Protein AF-A0A1W9HKV4-F1 (afdb_monomer)

Secondary structure (DSSP, 8-state):
--HHHHHHHHHHHHHHHHHHHHHHHHHHHTTTTTTPPP-THHHHHHHHHHHHHTGGGTHHHHHHHHHHHHHHHHHHTT--HHHHHHHHHHHHHHHHHHHHHHHHHH-SS--TT---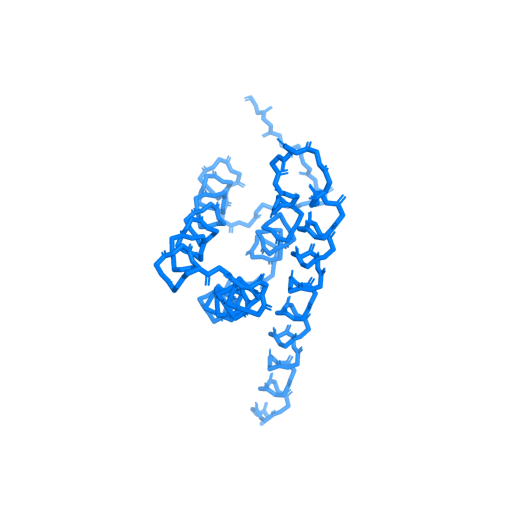---

Structure (mmCIF, N/CA/C/O backbone):
data_AF-A0A1W9HKV4-F1
#
_entry.id   AF-A0A1W9HKV4-F1
#
loop_
_atom_site.group_PDB
_atom_site.id
_atom_site.type_symbol
_atom_site.label_atom_id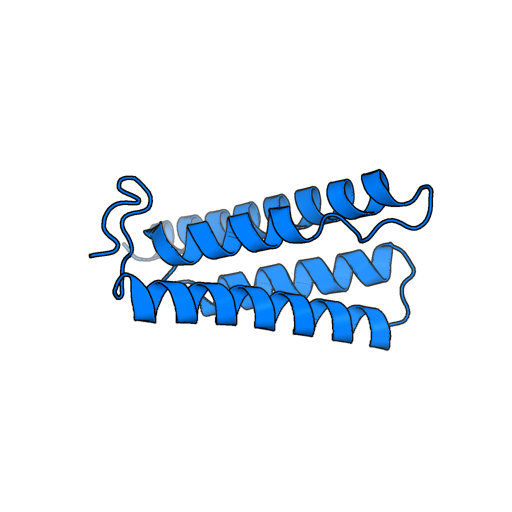
_atom_site.label_alt_id
_atom_site.label_comp_id
_atom_site.label_asym_id
_atom_site.label_entity_id
_atom_site.label_seq_id
_atom_site.pdbx_PDB_ins_code
_atom_site.Cartn_x
_atom_site.Cartn_y
_atom_site.Cartn_z
_atom_site.occupancy
_atom_site.B_iso_or_equiv
_atom_site.auth_seq_id
_atom_site.auth_comp_id
_atom_site.auth_asym_id
_atom_site.auth_atom_id
_atom_site.pdbx_PDB_model_num
ATOM 1 N N . MET A 1 1 ? -10.670 -23.856 18.479 1.00 49.66 1 MET A N 1
ATOM 2 C CA . MET A 1 1 ? -11.329 -23.019 17.438 1.00 49.66 1 MET A CA 1
ATOM 3 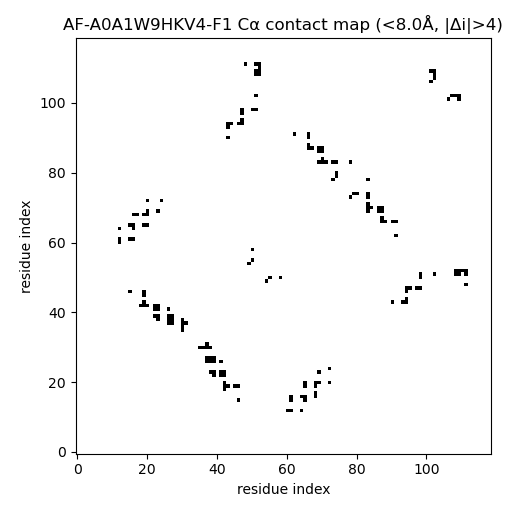C C . MET A 1 1 ? -10.408 -21.920 16.846 1.00 49.66 1 MET A C 1
ATOM 5 O O . MET A 1 1 ? -10.844 -20.787 16.655 1.00 49.66 1 MET A O 1
ATOM 9 N N . ARG A 1 2 ? -9.131 -22.220 16.533 1.00 53.47 2 ARG A N 1
ATOM 10 C CA . ARG A 1 2 ? -8.151 -21.253 15.969 1.00 53.47 2 ARG A CA 1
ATOM 11 C C . ARG A 1 2 ? -8.027 -21.318 14.432 1.00 53.47 2 ARG A C 1
ATOM 13 O O . ARG A 1 2 ? -7.776 -20.288 13.823 1.00 53.47 2 ARG A O 1
ATOM 20 N N . GLY A 1 3 ? -8.275 -22.479 13.811 1.00 44.84 3 GLY A N 1
ATOM 21 C CA . GLY A 1 3 ? -8.060 -22.703 12.368 1.00 44.84 3 GLY A CA 1
ATOM 22 C C . GLY A 1 3 ? -8.987 -21.917 11.430 1.00 44.84 3 GLY A C 1
ATOM 23 O O . GLY A 1 3 ? -8.516 -21.353 10.451 1.00 44.84 3 GLY A O 1
ATOM 24 N N . GLY A 1 4 ? -10.276 -21.777 11.764 1.00 52.16 4 GLY A N 1
ATOM 25 C CA . GLY A 1 4 ? -11.230 -21.038 10.917 1.00 52.16 4 GLY A CA 1
ATOM 26 C C . GLY A 1 4 ? -10.968 -19.527 10.828 1.00 52.16 4 GLY A C 1
ATOM 27 O O . GLY A 1 4 ? -11.297 -18.904 9.825 1.00 52.16 4 GLY A O 1
ATOM 28 N N . ARG A 1 5 ? -10.321 -18.934 11.844 1.00 60.12 5 ARG A N 1
ATOM 29 C CA . ARG A 1 5 ? -9.955 -17.505 11.839 1.00 60.12 5 ARG A CA 1
ATOM 30 C C . ARG A 1 5 ? -8.765 -17.207 10.926 1.00 60.12 5 ARG A C 1
ATOM 32 O O . ARG A 1 5 ? -8.766 -16.177 10.270 1.00 60.12 5 ARG A O 1
ATOM 39 N N . VAL A 1 6 ? -7.794 -18.119 10.836 1.00 60.00 6 VAL A N 1
ATOM 40 C CA . VAL A 1 6 ? -6.594 -17.942 9.998 1.00 60.00 6 VAL A CA 1
ATOM 41 C C . VAL A 1 6 ? -6.941 -17.998 8.509 1.00 60.00 6 VAL A C 1
ATOM 43 O O . VAL A 1 6 ? -6.439 -17.189 7.736 1.00 60.00 6 VAL A O 1
ATOM 46 N N . ILE A 1 7 ? -7.851 -18.896 8.115 1.00 60.59 7 ILE A N 1
ATOM 47 C CA . ILE A 1 7 ? -8.336 -18.993 6.728 1.00 60.59 7 ILE A CA 1
ATOM 48 C C . ILE A 1 7 ? -9.085 -17.708 6.332 1.00 60.59 7 ILE A C 1
ATOM 50 O O . ILE A 1 7 ? -8.862 -17.172 5.249 1.00 60.59 7 ILE A O 1
ATOM 54 N N . GLY A 1 8 ? -9.911 -17.165 7.236 1.00 74.38 8 GLY A N 1
ATOM 55 C CA . GLY A 1 8 ? -10.597 -15.887 7.022 1.00 74.38 8 GLY A CA 1
ATOM 56 C C . GLY A 1 8 ? -9.648 -14.686 6.936 1.00 74.38 8 GLY A C 1
ATOM 57 O O . GLY A 1 8 ? -9.837 -13.822 6.083 1.00 74.38 8 GLY A O 1
ATOM 58 N N . ASP A 1 9 ? -8.610 -14.643 7.775 1.00 77.88 9 ASP A N 1
ATOM 59 C CA . ASP A 1 9 ? -7.595 -13.581 7.761 1.00 77.88 9 ASP A CA 1
ATOM 60 C C . ASP A 1 9 ? -6.761 -13.620 6.461 1.00 77.88 9 ASP A C 1
ATOM 62 O O . ASP A 1 9 ? -6.544 -12.583 5.833 1.00 77.88 9 ASP A O 1
ATOM 66 N N . GLY A 1 10 ? -6.353 -14.814 6.010 1.00 77.62 10 GLY A N 1
ATOM 67 C CA . GLY A 1 10 ? -5.608 -14.999 4.760 1.00 77.62 10 GLY A C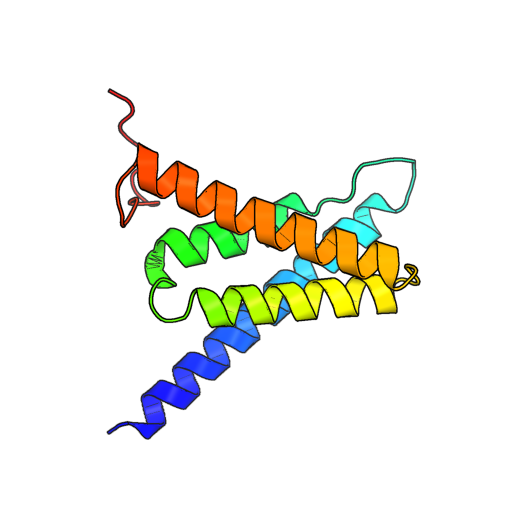A 1
ATOM 68 C C . GLY A 1 10 ? -6.415 -14.622 3.516 1.00 77.62 10 GLY A C 1
ATOM 69 O O . GLY A 1 10 ? -5.918 -13.899 2.656 1.00 77.62 10 GLY A O 1
ATOM 70 N N . ALA A 1 11 ? -7.685 -15.036 3.447 1.00 81.81 11 ALA A N 1
ATOM 71 C CA . ALA A 1 11 ? -8.578 -14.670 2.348 1.00 81.81 11 ALA A CA 1
ATOM 72 C C . ALA A 1 11 ? -8.799 -13.149 2.258 1.00 81.81 11 ALA A C 1
ATOM 74 O O . ALA A 1 11 ? -8.830 -12.595 1.162 1.00 81.81 11 ALA A O 1
ATOM 75 N N . ARG A 1 12 ? -8.897 -12.457 3.403 1.00 77.25 12 ARG A N 1
ATOM 76 C CA . ARG A 1 12 ? -9.008 -10.989 3.454 1.00 77.25 12 ARG A CA 1
ATOM 77 C C . ARG A 1 12 ? -7.749 -10.301 2.936 1.00 77.25 12 ARG A C 1
ATOM 79 O O . ARG A 1 12 ? -7.864 -9.379 2.138 1.00 77.25 12 ARG A O 1
ATOM 86 N N . LEU A 1 13 ? -6.566 -10.754 3.357 1.00 80.69 13 LEU A N 1
ATOM 87 C CA . LEU A 1 13 ? -5.291 -10.214 2.872 1.00 80.69 13 LEU A CA 1
ATOM 88 C C . LEU A 1 13 ? -5.140 -10.404 1.362 1.00 80.69 13 LEU A C 1
ATOM 90 O O . LEU A 1 13 ? -4.764 -9.466 0.664 1.00 80.69 13 LEU A O 1
ATOM 94 N N . LEU A 1 14 ? -5.488 -11.591 0.860 1.00 82.06 14 LEU A N 1
ATOM 95 C CA . LEU A 1 14 ? -5.451 -11.882 -0.568 1.00 82.06 14 LEU A CA 1
ATOM 96 C C . LEU A 1 14 ? -6.426 -10.991 -1.347 1.00 82.06 14 LEU A C 1
ATOM 98 O O . LEU A 1 14 ? -6.035 -10.392 -2.342 1.00 82.06 14 LEU A O 1
ATOM 102 N N . ALA A 1 15 ? -7.669 -10.856 -0.879 1.00 82.19 15 ALA A N 1
ATOM 103 C CA . ALA A 1 15 ? -8.665 -10.001 -1.521 1.00 82.19 15 ALA A CA 1
ATOM 104 C C . ALA A 1 15 ? -8.216 -8.532 -1.576 1.00 82.19 15 ALA A C 1
ATOM 106 O O . ALA A 1 15 ? -8.349 -7.887 -2.612 1.00 82.19 15 ALA A O 1
ATOM 107 N N . VAL A 1 16 ? -7.637 -8.018 -0.486 1.00 81.25 16 VAL A N 1
ATOM 108 C CA . VAL A 1 16 ? -7.105 -6.651 -0.415 1.00 81.25 16 VAL A CA 1
ATOM 109 C C . VAL A 1 16 ? -5.928 -6.461 -1.373 1.00 81.25 16 VAL A C 1
ATOM 111 O O . VAL A 1 16 ? -5.914 -5.483 -2.114 1.00 81.25 16 VAL A O 1
ATOM 114 N N . ALA A 1 17 ? -4.976 -7.398 -1.408 1.00 79.50 17 ALA A N 1
ATOM 115 C CA . ALA A 1 17 ? -3.825 -7.324 -2.306 1.00 79.50 17 ALA A CA 1
ATOM 116 C C . ALA A 1 17 ? -4.237 -7.391 -3.786 1.00 79.50 17 ALA A C 1
ATOM 118 O O . ALA A 1 17 ? -3.725 -6.627 -4.602 1.00 79.50 17 ALA A O 1
ATOM 119 N N . LEU A 1 18 ? -5.195 -8.260 -4.129 1.00 80.44 18 LEU A N 1
ATOM 120 C CA . LEU A 1 18 ? -5.732 -8.367 -5.487 1.00 80.44 18 LEU A CA 1
ATOM 121 C C . LEU A 1 18 ? -6.477 -7.098 -5.902 1.00 80.44 18 LEU A C 1
ATOM 123 O O . LEU A 1 18 ? -6.256 -6.595 -7.000 1.00 80.44 18 LEU A O 1
ATOM 127 N N . LEU A 1 19 ? -7.328 -6.560 -5.025 1.00 81.94 19 LEU A N 1
ATOM 128 C CA . LEU A 1 19 ? -8.075 -5.336 -5.304 1.00 81.94 19 LEU A CA 1
ATOM 129 C C . LEU A 1 19 ? -7.134 -4.132 -5.453 1.00 81.94 19 LEU A C 1
ATOM 131 O O . LEU A 1 19 ? -7.293 -3.344 -6.381 1.00 81.94 19 LEU A O 1
ATOM 135 N N . PHE A 1 20 ? -6.120 -4.031 -4.589 1.00 81.38 20 PHE A N 1
ATOM 136 C CA . PHE A 1 20 ? -5.065 -3.025 -4.693 1.00 81.38 20 PHE A CA 1
ATOM 137 C C . PHE A 1 20 ? -4.318 -3.140 -6.027 1.00 81.38 20 PHE A C 1
ATOM 139 O O . PHE A 1 20 ? -4.205 -2.156 -6.754 1.00 81.38 20 PHE A O 1
ATOM 146 N N . GLY A 1 21 ? -3.851 -4.342 -6.378 1.00 75.12 21 GLY A N 1
ATOM 147 C CA . GLY A 1 21 ? -3.121 -4.587 -7.622 1.00 75.12 21 GLY A CA 1
ATOM 148 C C . GLY A 1 21 ? -3.951 -4.278 -8.869 1.00 75.12 21 GLY A C 1
ATOM 149 O O . GLY A 1 21 ? -3.452 -3.641 -9.791 1.00 75.12 21 GLY A O 1
ATOM 150 N N . ALA A 1 22 ? -5.231 -4.658 -8.879 1.00 79.50 22 ALA A N 1
ATOM 151 C CA . ALA A 1 22 ? -6.143 -4.363 -9.980 1.00 79.50 22 ALA A CA 1
ATOM 152 C C . ALA A 1 22 ? -6.365 -2.853 -10.155 1.00 79.50 22 ALA A C 1
ATOM 154 O O . ALA A 1 22 ? -6.278 -2.346 -11.271 1.00 79.50 22 ALA A O 1
ATOM 155 N N . LEU A 1 23 ? -6.603 -2.122 -9.061 1.00 78.12 23 LEU A N 1
ATOM 156 C CA . LEU A 1 23 ? -6.760 -0.666 -9.098 1.00 78.12 23 LEU A CA 1
ATOM 157 C C . LEU A 1 23 ? -5.474 0.037 -9.543 1.00 78.12 23 LEU A C 1
ATOM 159 O O . LEU A 1 23 ? -5.545 0.978 -10.327 1.00 78.12 23 LEU A O 1
ATOM 163 N N . ALA A 1 24 ? -4.311 -0.432 -9.086 1.00 73.56 24 ALA A N 1
ATOM 164 C CA . ALA A 1 24 ? -3.021 0.096 -9.518 1.00 73.56 24 ALA A CA 1
ATOM 165 C C . ALA A 1 24 ? -2.784 -0.150 -11.014 1.00 73.56 24 ALA A C 1
ATOM 167 O O . ALA A 1 24 ? -2.391 0.770 -11.724 1.00 73.56 24 ALA A O 1
ATOM 168 N N . TYR A 1 25 ? -3.081 -1.352 -11.515 1.00 73.56 25 TYR A N 1
ATOM 169 C CA . TYR A 1 25 ? -2.938 -1.677 -12.935 1.00 73.56 25 TYR A CA 1
ATOM 170 C C . TYR A 1 25 ? -3.851 -0.815 -13.806 1.00 73.56 25 TYR A C 1
ATOM 172 O O . TYR A 1 25 ? -3.377 -0.177 -14.740 1.00 73.56 25 TYR A O 1
ATOM 180 N N . LEU A 1 26 ? -5.141 -0.738 -13.464 1.00 75.38 26 LEU A N 1
ATOM 181 C CA . LEU A 1 26 ? -6.102 0.104 -14.180 1.00 75.38 26 LEU A CA 1
ATOM 182 C C . LEU A 1 26 ? -5.715 1.584 -14.115 1.00 75.38 26 LEU A C 1
ATOM 184 O O . LEU A 1 26 ? -5.852 2.298 -15.104 1.00 75.38 26 LEU A O 1
ATOM 188 N N . GLY A 1 27 ? -5.207 2.033 -12.966 1.00 68.81 27 GLY A N 1
ATOM 189 C CA . GLY A 1 27 ? -4.739 3.397 -12.766 1.00 68.81 27 GLY A CA 1
ATOM 190 C C . GLY A 1 27 ? -3.509 3.739 -13.599 1.00 68.81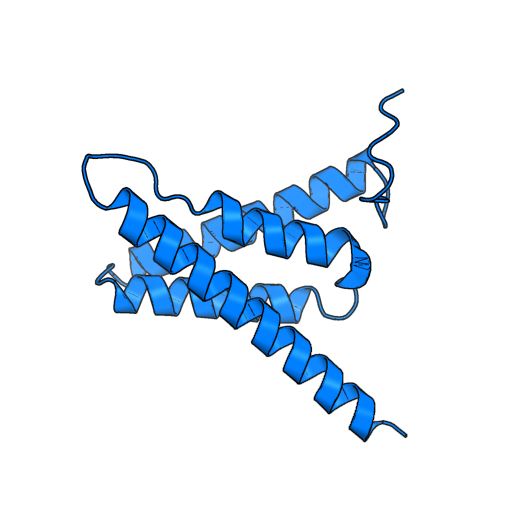 27 GLY A C 1
ATOM 191 O O . GLY A 1 27 ? -3.426 4.863 -14.068 1.00 68.81 27 GLY A O 1
ATOM 192 N N . ILE A 1 28 ? -2.580 2.801 -13.806 1.00 69.75 28 ILE A N 1
ATOM 193 C CA . ILE A 1 28 ? -1.371 3.018 -14.615 1.00 69.75 28 ILE A CA 1
ATOM 194 C C . ILE A 1 28 ? -1.676 2.888 -16.109 1.00 69.75 28 ILE A C 1
ATOM 196 O O . ILE A 1 28 ? -1.287 3.749 -16.895 1.00 69.75 28 ILE A O 1
ATOM 200 N N . GLU A 1 29 ? -2.375 1.826 -16.508 1.00 71.25 29 GLU A N 1
ATOM 201 C CA . GLU A 1 29 ? -2.693 1.557 -17.912 1.00 71.25 29 GLU A CA 1
ATOM 202 C C . GLU A 1 29 ? -3.683 2.592 -18.465 1.00 71.25 29 GLU A C 1
ATOM 204 O O . GLU A 1 29 ? -3.516 3.079 -19.580 1.00 71.25 29 GLU A O 1
ATOM 209 N N . GLY A 1 30 ? -4.658 3.018 -17.655 1.00 63.69 30 GLY A N 1
ATOM 210 C CA . GLY A 1 30 ? -5.607 4.070 -18.022 1.00 63.69 30 GLY A CA 1
ATOM 211 C C . GLY A 1 30 ? -4.974 5.456 -18.187 1.00 63.69 30 GLY A C 1
ATOM 212 O O . GLY A 1 30 ? -5.518 6.282 -18.914 1.00 63.69 30 GLY A O 1
ATOM 213 N N . THR A 1 31 ? -3.824 5.719 -17.558 1.00 65.69 31 THR A N 1
ATOM 214 C CA . THR A 1 31 ? -3.095 7.001 -17.660 1.00 65.69 31 THR A CA 1
ATOM 215 C C . THR A 1 31 ? -1.856 6.930 -18.545 1.00 65.69 31 THR A C 1
ATOM 217 O O . THR A 1 31 ? -1.120 7.908 -18.655 1.00 65.69 31 THR A O 1
ATOM 220 N N . ARG A 1 32 ? -1.569 5.771 -19.147 1.00 64.31 32 ARG A N 1
ATOM 221 C CA . ARG A 1 32 ? -0.332 5.534 -19.906 1.00 64.31 32 ARG A CA 1
ATOM 222 C C . ARG A 1 32 ? -0.258 6.309 -21.225 1.00 64.31 32 ARG A C 1
ATOM 224 O O . ARG A 1 32 ? 0.813 6.384 -21.822 1.00 64.31 32 ARG A O 1
ATOM 231 N N . GLY A 1 33 ? -1.363 6.913 -21.660 1.00 55.78 33 GLY A N 1
ATOM 232 C CA . GLY A 1 33 ? -1.399 7.879 -22.754 1.00 55.78 33 GLY A CA 1
ATOM 233 C C . GLY A 1 33 ? -1.264 9.312 -22.236 1.00 55.78 33 GLY A C 1
ATOM 234 O O . GLY A 1 33 ? -2.052 9.741 -21.403 1.00 55.78 33 GLY A O 1
ATOM 235 N N . GLU A 1 34 ? -0.289 10.050 -22.773 1.00 44.38 34 GLU A N 1
ATOM 236 C CA . GLU A 1 34 ? -0.151 11.513 -22.656 1.00 44.38 34 GLU A CA 1
ATOM 237 C C . GLU A 1 34 ? 0.254 12.064 -21.274 1.00 44.38 34 GLU A C 1
ATOM 239 O O . GLU A 1 34 ? -0.465 12.851 -20.682 1.00 44.38 34 GLU A O 1
ATOM 244 N N . GLY A 1 35 ? 1.446 11.736 -20.761 1.00 46.75 35 GLY A N 1
ATOM 245 C CA . GLY A 1 35 ? 2.152 12.589 -19.779 1.00 46.75 35 GLY A CA 1
ATOM 246 C C . GLY A 1 35 ? 1.488 12.817 -18.409 1.00 46.75 35 GLY A C 1
ATOM 247 O O . GLY A 1 35 ? 1.930 13.696 -17.669 1.00 46.75 35 GLY A O 1
ATOM 248 N N . HIS A 1 36 ? 0.455 12.053 -18.052 1.00 47.97 36 HIS A N 1
ATOM 249 C CA . HIS A 1 36 ? -0.269 12.223 -16.794 1.00 47.97 36 HIS A CA 1
ATOM 250 C C . HIS A 1 36 ? 0.302 11.354 -15.667 1.00 47.97 36 HIS A C 1
ATOM 252 O O . HIS A 1 36 ? 0.771 10.235 -15.872 1.00 47.97 36 HIS A O 1
ATOM 258 N N . VAL A 1 37 ? 0.246 11.902 -14.450 1.00 51.66 37 VAL A N 1
ATOM 259 C CA . VAL A 1 37 ? 0.632 11.226 -13.207 1.00 51.66 37 VAL A CA 1
ATOM 260 C C . VAL A 1 37 ? -0.251 9.982 -13.027 1.00 51.66 37 VAL A C 1
ATOM 262 O O . VAL A 1 37 ? -1.477 10.129 -13.015 1.00 51.66 37 VAL A O 1
ATOM 265 N N . PRO A 1 38 ? 0.323 8.772 -12.885 1.00 56.44 38 PRO A N 1
ATOM 266 C CA . PRO A 1 38 ? -0.462 7.554 -12.754 1.00 56.44 38 PRO A CA 1
ATOM 267 C C . PRO A 1 38 ? -1.427 7.615 -11.570 1.00 56.44 38 PRO A C 1
ATOM 269 O O . PRO A 1 38 ? -1.096 8.138 -10.504 1.00 56.44 38 PRO A O 1
ATOM 272 N N . LEU A 1 39 ? -2.632 7.069 -11.762 1.00 57.53 39 LEU A N 1
ATOM 273 C CA . LEU A 1 39 ? -3.762 7.104 -10.821 1.00 57.53 39 LEU A CA 1
ATOM 274 C C . LEU A 1 39 ? -3.545 6.178 -9.591 1.00 57.53 39 LEU A C 1
ATOM 276 O O . LEU A 1 39 ? -4.414 5.406 -9.196 1.00 57.53 39 LEU A O 1
ATOM 280 N N . LEU A 1 40 ? -2.371 6.258 -8.957 1.00 61.25 40 LEU A N 1
ATOM 281 C CA . LEU A 1 40 ? -1.960 5.484 -7.773 1.00 61.25 40 LEU A CA 1
ATOM 282 C C . LEU A 1 40 ? -2.714 5.869 -6.488 1.00 61.25 40 LEU A C 1
ATOM 284 O O . LEU A 1 40 ? -2.693 5.130 -5.505 1.00 61.25 40 LEU A O 1
ATOM 288 N N . TRP A 1 41 ? -3.431 6.993 -6.488 1.00 67.31 41 TRP A N 1
ATOM 289 C CA . TRP A 1 41 ? -4.163 7.476 -5.314 1.00 67.31 41 TRP A CA 1
ATOM 290 C C . TRP A 1 41 ? -5.347 6.576 -4.918 1.00 67.31 41 TRP A C 1
ATOM 292 O O . TRP A 1 41 ? -5.645 6.442 -3.732 1.00 67.31 41 TRP A O 1
ATOM 302 N N . LEU A 1 42 ? -6.001 5.917 -5.881 1.00 70.69 42 LEU A N 1
ATOM 303 C CA . LEU A 1 42 ? -7.127 5.000 -5.648 1.00 70.69 42 LEU A CA 1
ATOM 304 C C . LEU A 1 42 ? -6.747 3.769 -4.802 1.00 70.69 42 LEU A C 1
ATOM 306 O O . LEU A 1 42 ? -7.366 3.550 -3.755 1.00 70.69 42 LEU A O 1
ATOM 310 N N . PRO A 1 43 ? -5.744 2.962 -5.201 1.00 76.56 43 PRO A N 1
ATOM 311 C CA . PRO A 1 43 ? -5.317 1.811 -4.408 1.00 76.56 43 PRO A CA 1
ATOM 312 C C . PRO A 1 43 ? -4.765 2.223 -3.031 1.00 76.56 43 PRO A C 1
ATOM 314 O O . PRO A 1 43 ? -5.081 1.567 -2.035 1.00 76.56 43 PRO A O 1
ATOM 317 N N . ASN A 1 44 ? -4.038 3.346 -2.939 1.00 80.94 44 ASN A N 1
ATOM 318 C CA . ASN A 1 44 ? -3.521 3.878 -1.670 1.00 80.94 44 ASN A CA 1
ATOM 319 C C . ASN A 1 44 ? -4.654 4.321 -0.717 1.00 80.94 44 ASN A C 1
ATOM 321 O O . ASN A 1 44 ? -4.623 4.011 0.477 1.00 80.94 44 ASN A O 1
ATOM 325 N N . GLY A 1 45 ? -5.697 4.979 -1.232 1.00 78.69 45 GLY A N 1
ATOM 326 C CA . GLY A 1 45 ? -6.861 5.394 -0.444 1.00 78.69 45 GLY A CA 1
ATOM 327 C C . GLY A 1 45 ? -7.697 4.217 0.068 1.00 78.69 45 GLY A C 1
ATOM 328 O O . GLY A 1 45 ? -8.126 4.214 1.224 1.00 78.69 45 GLY A O 1
ATOM 329 N N . LEU A 1 46 ? -7.873 3.179 -0.756 1.00 82.31 46 LEU A N 1
ATOM 330 C CA . LEU A 1 46 ? -8.585 1.957 -0.376 1.00 82.31 46 LEU A CA 1
ATOM 331 C C . LEU A 1 46 ? -7.930 1.276 0.833 1.00 82.31 46 LEU A C 1
ATOM 333 O O . LEU A 1 46 ? -8.605 0.964 1.819 1.00 82.31 46 LEU A O 1
ATOM 337 N N . ILE A 1 47 ? -6.617 1.041 0.766 1.00 83.25 47 ILE A N 1
ATOM 338 C CA . ILE A 1 47 ? -5.906 0.355 1.847 1.00 83.25 47 ILE A CA 1
ATOM 339 C C . ILE A 1 47 ? -5.834 1.222 3.104 1.00 83.25 47 ILE A C 1
ATOM 341 O O . ILE A 1 47 ? -6.053 0.708 4.200 1.00 83.25 47 ILE A O 1
ATOM 345 N N . ALA A 1 48 ? -5.622 2.536 2.969 1.00 83.38 48 ALA A N 1
ATOM 346 C CA . ALA A 1 48 ? -5.667 3.458 4.099 1.00 83.38 48 ALA A CA 1
ATOM 347 C C . ALA A 1 48 ? -7.038 3.417 4.799 1.00 83.38 48 ALA A C 1
ATOM 349 O O . ALA A 1 48 ? -7.099 3.238 6.015 1.00 83.38 48 ALA A O 1
ATOM 350 N N . GLY A 1 49 ? -8.141 3.478 4.046 1.00 82.38 49 GLY A N 1
ATOM 351 C CA . GLY A 1 49 ? -9.494 3.373 4.598 1.00 82.38 49 GLY A CA 1
ATOM 352 C C . GLY A 1 49 ? -9.747 2.042 5.311 1.00 82.38 49 GLY A C 1
ATOM 353 O O . GLY A 1 49 ? -10.290 2.019 6.418 1.00 82.38 49 GLY A O 1
ATOM 354 N N . TRP A 1 50 ? -9.285 0.930 4.735 1.00 82.25 50 TRP A N 1
ATOM 355 C CA . TRP A 1 50 ? -9.385 -0.387 5.369 1.00 82.25 50 TRP A CA 1
ATOM 356 C C . TRP A 1 50 ? -8.581 -0.477 6.678 1.00 82.25 50 TRP A C 1
ATOM 358 O O . TRP A 1 50 ? -9.071 -1.005 7.682 1.00 82.25 50 TRP A O 1
ATOM 368 N N . LEU A 1 51 ? -7.368 0.088 6.703 1.00 83.06 51 LEU A N 1
ATOM 369 C CA . LEU A 1 51 ? -6.506 0.154 7.889 1.00 83.06 51 LEU A CA 1
ATOM 370 C C . LEU A 1 51 ? -7.090 1.021 9.012 1.00 83.06 51 LEU A C 1
ATOM 372 O O . LEU A 1 51 ? -6.855 0.736 10.193 1.00 83.06 51 LEU A O 1
ATOM 376 N N . LEU A 1 52 ? -7.830 2.072 8.659 1.00 80.56 52 LEU A N 1
ATOM 377 C CA . LEU A 1 52 ? -8.506 2.953 9.611 1.00 80.56 52 LEU A CA 1
ATOM 378 C C . LEU A 1 52 ? -9.772 2.320 10.195 1.00 80.56 52 LEU A C 1
ATOM 380 O O . LEU A 1 52 ? -10.000 2.462 11.394 1.00 80.56 52 LEU A O 1
ATOM 384 N N . ARG A 1 53 ? -10.545 1.586 9.383 1.00 76.94 53 ARG A N 1
ATOM 385 C CA . ARG A 1 53 ? -11.806 0.955 9.800 1.00 76.94 53 ARG A CA 1
ATOM 386 C C . ARG A 1 53 ? -11.587 -0.286 10.673 1.00 76.94 53 ARG A C 1
ATOM 388 O O . ARG A 1 53 ? -12.013 -0.313 11.821 1.00 76.94 53 ARG A O 1
ATOM 395 N N . ASP A 1 54 ? -10.895 -1.298 10.143 1.00 68.00 54 ASP A N 1
ATOM 396 C CA . ASP A 1 54 ? -10.866 -2.651 10.736 1.00 68.00 54 ASP A CA 1
ATOM 397 C C . ASP A 1 54 ? -9.472 -3.311 10.733 1.00 68.00 54 ASP A C 1
ATOM 399 O O . ASP A 1 54 ? -9.235 -4.314 11.414 1.00 68.00 54 ASP A O 1
ATOM 403 N N . GLY A 1 55 ? -8.517 -2.758 9.981 1.00 61.41 55 GLY A N 1
ATOM 404 C CA . GLY A 1 55 ? -7.254 -3.420 9.653 1.00 61.41 55 GLY A CA 1
ATOM 405 C C . GLY A 1 55 ? -6.180 -3.427 10.743 1.00 61.41 55 GLY A C 1
ATOM 406 O O . GLY A 1 55 ? -5.115 -3.985 10.508 1.00 61.41 55 GLY A O 1
ATOM 407 N N . ALA A 1 56 ? -6.403 -2.861 11.937 1.00 68.19 56 ALA A N 1
ATOM 408 C CA . ALA A 1 56 ? -5.343 -2.668 12.942 1.00 68.19 56 ALA A CA 1
ATOM 409 C C . ALA A 1 56 ? -4.573 -3.956 13.306 1.00 68.19 56 ALA A C 1
ATOM 411 O O . ALA A 1 56 ? -3.360 -3.918 13.491 1.00 68.19 56 ALA A O 1
ATOM 412 N N . ARG A 1 57 ? -5.260 -5.105 13.359 1.00 76.06 57 ARG A N 1
ATOM 413 C CA . ARG A 1 57 ? -4.648 -6.405 13.687 1.00 76.06 57 ARG A CA 1
ATOM 414 C C . ARG A 1 57 ? -3.761 -6.962 12.569 1.00 76.06 57 ARG A C 1
ATOM 416 O O . ARG A 1 57 ? -2.823 -7.696 12.854 1.00 76.06 57 ARG A O 1
ATOM 423 N N . LEU A 1 58 ? -4.073 -6.649 11.314 1.00 76.75 58 LEU A N 1
ATOM 424 C CA . LEU A 1 58 ? -3.386 -7.172 10.128 1.00 76.75 58 LEU A CA 1
ATOM 425 C C . LEU A 1 58 ? -2.619 -6.076 9.380 1.00 76.75 58 LEU A C 1
ATOM 427 O O . LEU A 1 58 ? -2.152 -6.307 8.269 1.00 76.75 58 LEU A O 1
ATOM 431 N N . ALA A 1 59 ? -2.478 -4.897 9.987 1.00 79.00 59 ALA A N 1
ATOM 432 C CA . ALA A 1 59 ? -2.031 -3.691 9.309 1.00 79.00 59 ALA A CA 1
ATOM 433 C C . ALA A 1 59 ? -0.662 -3.861 8.651 1.00 79.00 59 ALA A C 1
ATOM 435 O O . ALA A 1 59 ? -0.498 -3.572 7.472 1.00 79.00 59 ALA A O 1
ATOM 436 N N . GLN A 1 60 ? 0.298 -4.402 9.401 1.00 82.19 60 GLN A N 1
ATOM 437 C CA . GLN A 1 60 ? 1.651 -4.635 8.902 1.00 82.19 60 GLN A CA 1
ATOM 438 C C . GLN A 1 60 ? 1.674 -5.669 7.770 1.00 82.19 60 GLN A C 1
ATOM 440 O O . GLN A 1 60 ? 2.340 -5.454 6.765 1.00 82.19 60 GLN A O 1
ATOM 445 N N . LEU A 1 61 ? 0.911 -6.760 7.896 1.00 82.50 61 LEU A N 1
ATOM 446 C CA . LEU A 1 61 ? 0.844 -7.799 6.863 1.00 82.50 61 LEU A CA 1
ATOM 447 C C . LEU A 1 61 ? 0.177 -7.289 5.583 1.00 82.50 61 LEU A C 1
ATOM 449 O O . LEU A 1 61 ? 0.641 -7.602 4.493 1.00 82.50 61 LEU A O 1
ATOM 453 N N . ALA A 1 62 ? -0.879 -6.487 5.710 1.00 79.62 62 ALA A N 1
ATOM 454 C CA . ALA A 1 62 ? -1.562 -5.891 4.570 1.00 79.62 62 ALA A CA 1
ATOM 455 C C . ALA A 1 62 ? -0.677 -4.865 3.852 1.00 79.62 62 ALA A C 1
ATOM 457 O O . ALA A 1 62 ? -0.608 -4.882 2.629 1.00 79.62 62 ALA A O 1
ATOM 458 N N . LEU A 1 63 ? 0.058 -4.033 4.600 1.00 83.19 63 LEU A N 1
ATOM 459 C CA . LEU A 1 63 ? 1.041 -3.112 4.026 1.00 83.19 63 LEU A CA 1
ATOM 460 C C . LEU A 1 63 ? 2.126 -3.868 3.256 1.00 83.19 63 LEU A C 1
ATOM 462 O O . LEU A 1 63 ? 2.383 -3.542 2.103 1.00 83.19 63 LEU A O 1
ATOM 466 N N . VAL A 1 64 ? 2.710 -4.916 3.846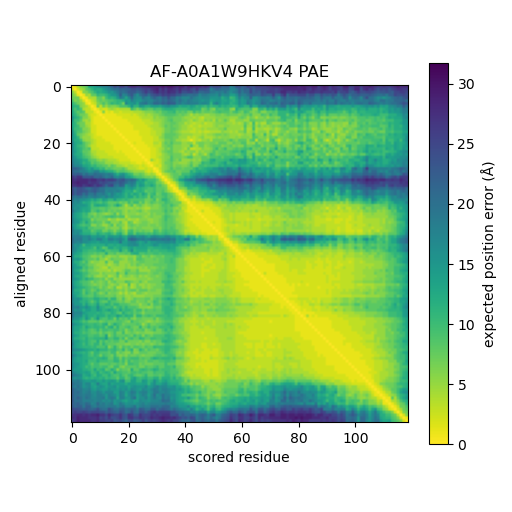 1.00 86.88 64 VAL A N 1
ATOM 467 C CA . VAL A 1 64 ? 3.719 -5.743 3.164 1.00 86.88 64 VAL A CA 1
ATOM 468 C C . VAL A 1 64 ? 3.137 -6.393 1.906 1.00 86.88 64 VAL A C 1
ATOM 470 O O . VAL A 1 64 ? 3.763 -6.335 0.852 1.00 86.88 64 VAL A O 1
ATOM 473 N N . ALA A 1 65 ? 1.932 -6.964 1.982 1.00 84.31 65 ALA A N 1
ATOM 474 C CA . ALA A 1 65 ? 1.282 -7.597 0.836 1.00 84.31 65 ALA A CA 1
ATOM 475 C C . ALA A 1 65 ? 1.004 -6.599 -0.304 1.00 84.31 65 ALA A C 1
ATOM 477 O O . ALA A 1 65 ? 1.317 -6.894 -1.456 1.00 84.31 65 ALA A O 1
ATOM 478 N N . CYS A 1 66 ? 0.480 -5.409 0.008 1.00 83.94 66 CYS A N 1
ATOM 479 C CA . CYS A 1 66 ? 0.253 -4.354 -0.982 1.00 83.94 66 CYS A CA 1
ATOM 480 C C . CYS A 1 66 ? 1.568 -3.813 -1.558 1.00 83.94 66 CYS A C 1
ATOM 482 O O . CYS A 1 66 ? 1.653 -3.585 -2.761 1.00 83.94 66 CYS A O 1
ATOM 484 N N . GLY A 1 67 ? 2.610 -3.664 -0.733 1.00 84.12 67 GLY A N 1
ATOM 485 C CA . GLY A 1 67 ? 3.943 -3.273 -1.189 1.00 84.12 67 GLY A CA 1
ATOM 486 C C . GLY A 1 67 ? 4.523 -4.276 -2.188 1.00 84.12 67 GLY A C 1
ATOM 487 O O . GLY A 1 67 ? 4.947 -3.891 -3.275 1.00 84.12 67 GLY A O 1
ATOM 488 N N . LEU A 1 68 ? 4.454 -5.574 -1.875 1.00 87.38 68 LEU A N 1
ATOM 489 C CA . LEU A 1 68 ? 4.899 -6.635 -2.782 1.00 87.38 68 LEU A CA 1
ATOM 490 C C . LEU A 1 68 ? 4.080 -6.673 -4.078 1.00 87.38 68 LEU A C 1
ATOM 492 O O . LEU A 1 68 ? 4.659 -6.819 -5.152 1.00 87.38 68 LEU A O 1
ATOM 496 N N . ALA A 1 69 ? 2.757 -6.505 -3.994 1.00 83.62 69 ALA A N 1
ATOM 497 C CA . ALA A 1 69 ? 1.894 -6.427 -5.171 1.00 83.62 69 ALA A CA 1
ATOM 498 C C . ALA A 1 69 ? 2.255 -5.222 -6.057 1.00 83.62 69 ALA A C 1
ATOM 500 O O . ALA A 1 69 ? 2.383 -5.373 -7.269 1.00 83.62 69 ALA A O 1
ATOM 501 N N . SER A 1 70 ? 2.486 -4.051 -5.454 1.00 82.69 70 SER A N 1
ATOM 502 C CA . SER A 1 70 ? 2.924 -2.838 -6.154 1.00 82.69 70 SER A CA 1
ATOM 503 C C . SER A 1 70 ? 4.267 -3.041 -6.852 1.00 82.69 70 SER A C 1
ATOM 505 O O . SER A 1 70 ? 4.416 -2.678 -8.014 1.00 82.69 70 SER A O 1
ATOM 507 N N . PHE A 1 71 ? 5.238 -3.636 -6.159 1.00 84.12 71 PHE A N 1
ATOM 508 C CA . PHE A 1 71 ? 6.564 -3.903 -6.7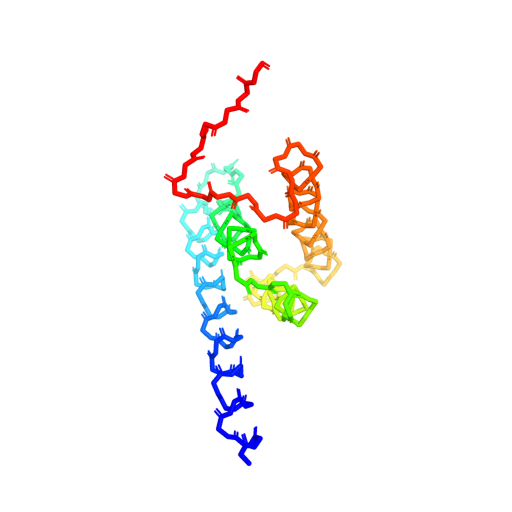09 1.00 84.12 71 PHE A CA 1
ATOM 509 C C . PHE A 1 71 ? 6.505 -4.886 -7.884 1.00 84.12 71 PHE A C 1
ATOM 511 O O . PHE A 1 71 ? 7.070 -4.623 -8.944 1.00 84.12 71 PHE A O 1
ATOM 518 N N . ALA A 1 72 ? 5.778 -5.996 -7.719 1.00 85.31 72 ALA A N 1
ATOM 519 C CA . ALA A 1 72 ? 5.592 -6.994 -8.768 1.00 85.31 72 ALA A CA 1
ATOM 520 C C . ALA A 1 72 ? 4.893 -6.407 -10.001 1.00 85.31 72 ALA A C 1
ATOM 522 O O . ALA A 1 72 ? 5.269 -6.725 -11.128 1.00 85.31 72 ALA A O 1
ATOM 523 N N . LEU A 1 73 ? 3.912 -5.526 -9.791 1.00 82.62 73 LEU A N 1
ATOM 524 C CA . LEU A 1 73 ? 3.217 -4.848 -10.874 1.00 82.62 73 LEU A CA 1
ATOM 525 C C . LEU A 1 73 ? 4.154 -3.914 -11.648 1.00 82.62 73 LEU A C 1
ATOM 527 O O . LEU A 1 73 ? 4.223 -4.026 -12.866 1.00 82.62 73 LEU A O 1
ATOM 531 N N . SER A 1 74 ? 4.920 -3.059 -10.964 1.00 81.25 74 SER A N 1
ATOM 532 C CA . SER A 1 74 ? 5.918 -2.190 -11.609 1.00 81.25 74 SER A CA 1
ATOM 533 C C . SER A 1 74 ? 6.929 -2.984 -12.439 1.00 81.25 74 SER A C 1
ATOM 535 O O . SER A 1 74 ? 7.187 -2.643 -13.592 1.00 81.25 74 SER A O 1
ATOM 537 N N . LEU A 1 75 ? 7.440 -4.102 -11.911 1.00 85.12 75 LEU A N 1
ATOM 538 C CA . LEU A 1 75 ? 8.322 -4.988 -12.677 1.00 85.12 75 LEU A CA 1
ATOM 539 C C . LEU A 1 75 ? 7.622 -5.591 -13.905 1.00 85.12 75 LEU A C 1
ATOM 541 O O . LEU A 1 75 ? 8.194 -5.602 -14.992 1.00 85.12 75 LEU A O 1
ATOM 545 N N . GLY A 1 76 ? 6.384 -6.073 -13.753 1.00 79.94 76 GLY A N 1
ATOM 546 C CA . GLY A 1 76 ? 5.594 -6.632 -14.856 1.00 79.94 76 GLY A CA 1
ATOM 547 C C . GLY A 1 76 ? 5.247 -5.608 -15.941 1.00 79.94 76 GLY A C 1
ATOM 548 O O . GLY A 1 76 ? 5.053 -5.973 -17.097 1.00 79.94 76 GLY A O 1
ATOM 549 N N . LEU A 1 77 ? 5.217 -4.326 -15.581 1.00 80.44 77 LEU A N 1
ATOM 550 C CA . LEU A 1 77 ? 5.005 -3.204 -16.490 1.00 80.44 77 LEU A CA 1
ATOM 551 C C . LEU A 1 77 ? 6.291 -2.736 -17.189 1.00 80.44 77 LEU A C 1
ATOM 553 O O . LEU A 1 77 ? 6.196 -1.899 -18.090 1.00 80.44 77 LEU A O 1
ATOM 557 N N . GLY A 1 78 ? 7.451 -3.298 -16.830 1.00 81.19 78 GLY A N 1
ATOM 558 C CA . GLY A 1 78 ? 8.747 -3.022 -17.452 1.00 81.19 78 GLY A CA 1
ATOM 559 C C . GLY A 1 78 ? 9.607 -1.983 -16.728 1.00 81.19 78 GLY A C 1
ATOM 560 O O . GLY A 1 78 ? 10.637 -1.585 -17.272 1.00 81.19 78 GLY A O 1
ATOM 561 N N . ASP A 1 79 ? 9.226 -1.545 -15.524 1.00 78.75 79 ASP A N 1
ATOM 562 C CA . ASP A 1 79 ? 10.033 -0.600 -14.750 1.00 78.75 79 ASP A CA 1
ATOM 563 C C . ASP A 1 79 ? 11.364 -1.231 -14.316 1.00 78.75 79 ASP A C 1
ATOM 565 O O . ASP A 1 79 ? 11.449 -2.414 -13.968 1.00 78.75 79 ASP A O 1
ATOM 569 N N . ALA A 1 80 ? 12.421 -0.416 -14.260 1.00 85.88 80 ALA A N 1
ATOM 570 C CA . ALA A 1 80 ? 13.690 -0.856 -13.696 1.00 85.88 80 ALA A CA 1
ATOM 571 C C . ALA A 1 80 ? 13.513 -1.226 -12.205 1.00 85.88 80 ALA A C 1
ATOM 573 O O . ALA A 1 80 ? 12.784 -0.528 -11.494 1.00 85.88 80 ALA A O 1
ATOM 574 N N . PRO A 1 81 ? 14.229 -2.235 -11.670 1.00 86.19 81 PRO A N 1
ATOM 575 C CA . PRO A 1 81 ? 14.046 -2.682 -10.285 1.00 86.19 81 PRO A CA 1
ATOM 576 C C . PRO A 1 81 ? 14.198 -1.572 -9.236 1.00 86.19 81 PRO A C 1
ATOM 578 O O . PRO A 1 81 ? 13.477 -1.558 -8.242 1.00 86.19 81 PRO A O 1
ATOM 581 N N . GLY A 1 82 ? 15.100 -0.612 -9.473 1.00 81.25 82 GLY A N 1
ATOM 582 C CA . GLY A 1 82 ? 15.265 0.556 -8.603 1.00 81.25 82 GLY A CA 1
ATOM 583 C C . GLY A 1 82 ? 14.059 1.500 -8.620 1.00 81.25 82 GLY A C 1
ATOM 584 O O . GLY A 1 82 ? 13.662 1.998 -7.570 1.00 81.25 82 GLY A O 1
ATOM 585 N N . VAL A 1 83 ? 13.437 1.696 -9.787 1.00 78.81 83 VAL A N 1
ATOM 586 C CA . VAL A 1 83 ? 12.216 2.505 -9.938 1.00 78.81 83 VAL A CA 1
ATOM 587 C C . VAL A 1 83 ? 11.040 1.803 -9.263 1.00 78.81 83 VAL A C 1
ATOM 589 O O . VAL A 1 83 ? 10.350 2.415 -8.452 1.00 78.81 83 VAL A O 1
ATOM 592 N N . ALA A 1 84 ? 10.873 0.501 -9.504 1.00 83.12 84 ALA A N 1
ATOM 593 C CA . ALA A 1 84 ? 9.848 -0.308 -8.851 1.00 83.12 84 ALA A CA 1
ATOM 594 C C . ALA A 1 84 ? 9.983 -0.273 -7.316 1.00 83.12 84 ALA A C 1
ATOM 596 O O . ALA A 1 84 ? 8.991 -0.127 -6.601 1.00 83.12 84 ALA A O 1
ATOM 597 N N . ALA A 1 85 ? 11.212 -0.362 -6.793 1.00 82.56 85 ALA A N 1
ATOM 598 C CA . ALA A 1 85 ? 11.474 -0.280 -5.358 1.00 82.56 85 ALA A CA 1
ATOM 599 C C . ALA A 1 85 ? 11.163 1.115 -4.794 1.00 82.56 85 ALA A C 1
ATOM 601 O O . ALA A 1 85 ? 10.552 1.220 -3.731 1.00 82.56 85 ALA A O 1
ATOM 602 N N . ALA A 1 86 ? 11.539 2.181 -5.505 1.00 79.88 86 ALA A N 1
ATOM 603 C CA . ALA A 1 86 ? 11.227 3.549 -5.106 1.00 79.88 86 ALA A CA 1
ATOM 604 C C . ALA A 1 86 ? 9.710 3.796 -5.059 1.00 79.88 86 ALA A C 1
ATOM 606 O O . ALA A 1 86 ? 9.217 4.342 -4.074 1.00 79.88 86 ALA A O 1
ATOM 607 N N . LEU A 1 87 ? 8.964 3.327 -6.065 1.00 80.44 87 LEU A N 1
ATOM 608 C CA . LEU A 1 87 ? 7.501 3.418 -6.107 1.00 80.44 87 LEU A CA 1
ATOM 609 C C . LEU A 1 87 ? 6.841 2.621 -4.979 1.00 80.44 87 LEU A C 1
ATOM 611 O O . LEU A 1 87 ? 5.940 3.123 -4.312 1.00 80.44 87 LEU A O 1
ATOM 615 N N . MET A 1 88 ? 7.322 1.404 -4.711 1.00 85.56 88 MET A N 1
ATOM 616 C CA . MET A 1 88 ? 6.858 0.605 -3.575 1.00 85.56 88 MET A CA 1
ATOM 617 C C . MET A 1 88 ? 7.053 1.352 -2.248 1.00 85.56 88 MET A C 1
ATOM 619 O O . MET A 1 88 ? 6.130 1.419 -1.437 1.00 85.56 88 MET A O 1
ATOM 623 N N . LEU A 1 89 ? 8.247 1.906 -2.014 1.00 84.62 89 LEU A N 1
ATOM 624 C CA . LEU A 1 89 ? 8.559 2.636 -0.784 1.00 84.62 89 LEU A CA 1
ATOM 625 C C . LEU A 1 89 ? 7.730 3.917 -0.657 1.00 84.62 89 LEU A C 1
ATOM 627 O O . LEU A 1 89 ? 7.230 4.198 0.432 1.00 84.62 89 LEU A O 1
ATOM 631 N N . ALA A 1 90 ? 7.544 4.654 -1.754 1.00 83.00 90 ALA A N 1
ATOM 632 C CA . ALA A 1 90 ? 6.690 5.836 -1.796 1.00 83.00 90 ALA A CA 1
ATOM 633 C C . ALA A 1 90 ? 5.238 5.485 -1.431 1.00 83.00 90 ALA A C 1
ATOM 635 O O . ALA A 1 90 ? 4.690 6.082 -0.507 1.00 83.00 90 ALA A O 1
ATOM 636 N N . ASN A 1 91 ? 4.663 4.446 -2.049 1.00 83.12 91 ASN A N 1
ATOM 637 C CA . ASN A 1 91 ? 3.310 3.974 -1.737 1.00 83.12 91 ASN A CA 1
ATOM 638 C C . ASN A 1 91 ? 3.164 3.590 -0.258 1.00 83.12 91 ASN A C 1
ATOM 640 O O . ASN A 1 91 ? 2.217 4.003 0.411 1.00 83.12 91 ASN A O 1
ATOM 644 N N . LEU A 1 92 ? 4.119 2.829 0.289 1.00 85.38 92 LEU A N 1
ATOM 645 C CA . LEU A 1 92 ? 4.105 2.457 1.706 1.00 85.38 92 LEU A CA 1
ATOM 646 C C . LEU A 1 92 ? 4.166 3.682 2.625 1.00 85.38 92 LEU A C 1
ATOM 648 O O . LEU A 1 92 ? 3.429 3.736 3.614 1.00 85.38 92 LEU A O 1
ATOM 652 N N . ALA A 1 93 ? 5.021 4.654 2.304 1.00 85.12 93 ALA A N 1
ATOM 653 C CA . ALA A 1 93 ? 5.172 5.881 3.076 1.00 85.12 93 ALA A CA 1
ATOM 654 C C . ALA A 1 93 ? 3.901 6.740 3.043 1.00 85.12 93 ALA A C 1
ATOM 656 O O . ALA A 1 93 ? 3.474 7.223 4.089 1.00 85.12 93 ALA A O 1
ATOM 657 N N . GLU A 1 94 ? 3.258 6.885 1.884 1.00 84.06 94 GLU A N 1
ATOM 658 C CA . GLU A 1 94 ? 2.008 7.636 1.746 1.00 84.06 94 GLU A CA 1
ATOM 659 C C . GLU A 1 94 ? 0.864 6.997 2.530 1.00 84.06 94 GLU A C 1
ATOM 661 O O . GLU A 1 94 ? 0.148 7.691 3.254 1.00 84.06 94 GLU A O 1
ATOM 666 N N . ILE A 1 95 ? 0.700 5.674 2.440 1.00 84.31 95 ILE A N 1
ATOM 667 C CA . ILE A 1 95 ? -0.353 4.963 3.175 1.00 84.31 95 ILE A CA 1
ATOM 668 C C . ILE A 1 95 ? -0.108 5.093 4.682 1.00 84.31 95 ILE A C 1
ATOM 670 O O . ILE A 1 95 ? -1.021 5.441 5.434 1.00 84.31 95 ILE A O 1
ATOM 674 N N . ALA A 1 96 ? 1.123 4.836 5.133 1.00 85.31 96 ALA A N 1
ATOM 675 C CA . ALA A 1 96 ? 1.485 4.929 6.543 1.00 85.31 96 ALA A CA 1
ATOM 676 C C .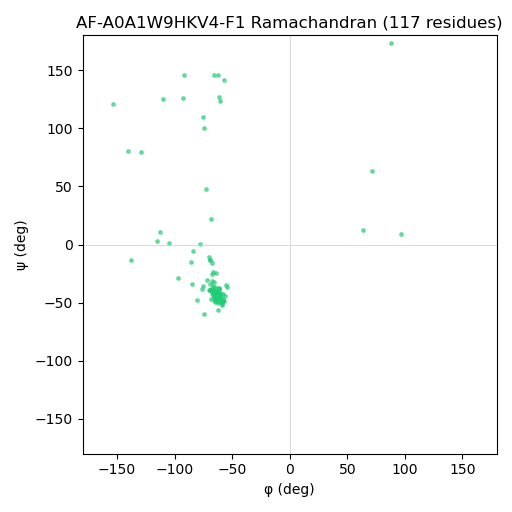 ALA A 1 96 ? 1.323 6.359 7.078 1.00 85.31 96 ALA A C 1
ATOM 678 O O . ALA A 1 96 ? 0.740 6.547 8.147 1.00 85.31 96 ALA A O 1
ATOM 679 N N . GLY A 1 97 ? 1.785 7.356 6.320 1.00 85.31 97 GLY A N 1
ATOM 680 C CA . GLY A 1 97 ? 1.648 8.773 6.639 1.00 85.31 97 GLY A CA 1
ATOM 681 C C . GLY A 1 97 ? 0.185 9.199 6.725 1.00 85.31 97 GLY A C 1
ATOM 682 O O . GLY A 1 97 ? -0.222 9.769 7.732 1.00 85.31 97 GLY A O 1
ATOM 683 N N . THR A 1 98 ? -0.632 8.836 5.734 1.00 85.12 98 THR A N 1
ATOM 684 C CA . THR A 1 98 ? -2.078 9.117 5.715 1.00 85.12 98 THR A CA 1
ATOM 685 C C . THR A 1 98 ? -2.778 8.536 6.942 1.00 85.12 98 THR A C 1
ATOM 687 O O . THR A 1 98 ? -3.510 9.237 7.641 1.00 85.12 98 THR A O 1
ATOM 690 N N . VAL A 1 99 ? -2.516 7.263 7.255 1.00 84.94 99 VAL A N 1
ATOM 691 C CA . VAL A 1 99 ? -3.091 6.593 8.429 1.00 84.94 99 VAL A CA 1
ATOM 692 C C . VAL A 1 99 ? -2.621 7.252 9.728 1.00 84.94 99 VAL A C 1
ATOM 694 O O . VAL A 1 99 ? -3.425 7.423 10.644 1.00 84.94 99 VAL A O 1
ATOM 697 N N . ALA A 1 100 ? -1.345 7.632 9.825 1.00 84.56 100 ALA A N 1
ATOM 698 C CA . ALA A 1 100 ? -0.791 8.290 11.004 1.00 84.56 100 ALA A CA 1
ATOM 699 C C . ALA A 1 100 ? -1.404 9.679 11.225 1.00 84.56 100 ALA A C 1
ATOM 701 O O . ALA A 1 100 ? -1.857 9.967 12.331 1.00 84.56 100 ALA A O 1
ATOM 702 N N . VAL A 1 101 ? -1.481 10.504 10.177 1.00 85.88 101 VAL A N 1
ATOM 703 C CA . VAL A 1 101 ? -2.077 11.848 10.222 1.00 85.88 101 VAL A CA 1
ATOM 704 C C . VAL A 1 101 ? -3.549 11.769 10.616 1.00 85.88 101 VAL A C 1
ATOM 706 O O . VAL A 1 101 ? -3.974 12.462 11.539 1.00 85.88 101 VAL A O 1
ATOM 709 N N . LEU A 1 102 ? -4.324 10.880 9.989 1.00 84.25 102 LEU A N 1
ATOM 710 C CA . LEU A 1 102 ? -5.743 10.724 10.313 1.00 84.25 102 LEU A CA 1
ATOM 711 C C . LEU A 1 102 ? -5.956 10.183 11.727 1.00 84.25 102 LEU A C 1
ATOM 713 O O . LEU A 1 102 ? -6.865 10.631 12.418 1.00 84.25 102 LEU A O 1
ATOM 717 N N . ARG A 1 103 ? -5.103 9.275 12.212 1.00 82.44 103 ARG A N 1
ATOM 718 C CA . ARG A 1 103 ? -5.182 8.816 13.607 1.00 82.44 103 ARG A CA 1
ATOM 719 C C . ARG A 1 103 ? -4.778 9.889 14.614 1.00 82.44 103 ARG A C 1
ATOM 721 O O . ARG A 1 103 ? -5.342 9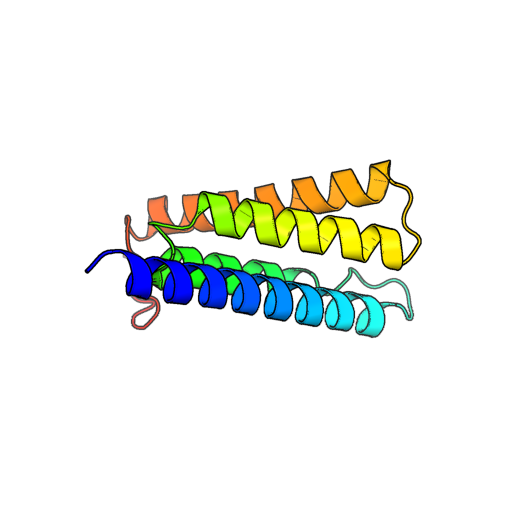.925 15.704 1.00 82.44 103 ARG A O 1
ATOM 728 N N . ALA A 1 104 ? -3.823 10.746 14.265 1.00 82.88 104 ALA A N 1
ATOM 729 C CA . ALA A 1 104 ? -3.408 11.861 15.108 1.00 82.88 104 ALA A CA 1
ATOM 730 C C . ALA A 1 104 ? -4.493 12.948 15.192 1.00 82.88 104 ALA A C 1
ATOM 732 O O . ALA A 1 104 ? -4.722 13.485 16.271 1.00 82.88 104 ALA A O 1
ATOM 733 N N . GLY A 1 105 ? -5.179 13.243 14.082 1.00 81.06 105 GLY A N 1
ATOM 734 C CA . GLY A 1 105 ? -6.223 14.272 14.022 1.00 81.06 105 GLY A CA 1
ATOM 735 C C . GLY A 1 105 ? -7.620 13.807 14.447 1.00 81.06 105 GLY A C 1
ATOM 736 O O . GLY A 1 105 ? -8.365 14.579 15.039 1.00 81.06 105 GLY A O 1
ATOM 737 N N . CYS A 1 106 ? -7.988 12.552 14.168 1.00 79.62 106 CYS A N 1
ATOM 738 C CA . CYS A 1 106 ? -9.347 12.026 14.372 1.00 79.62 106 CYS A CA 1
ATOM 739 C C . CYS A 1 106 ? -9.428 10.915 15.436 1.00 79.62 106 CYS A C 1
ATOM 741 O O . CYS A 1 106 ? -10.497 10.349 15.663 1.00 79.62 106 CYS A O 1
ATOM 743 N N . GLY A 1 107 ? -8.310 10.586 16.090 1.00 74.44 107 GLY A N 1
ATOM 744 C CA . GLY A 1 107 ? -8.219 9.532 17.098 1.00 74.44 107 GLY A CA 1
ATOM 745 C C . GLY A 1 107 ? -7.910 8.134 16.532 1.00 74.44 107 GLY A C 1
ATOM 746 O O . GLY A 1 107 ? -7.884 7.913 15.323 1.00 74.44 107 GLY A O 1
ATOM 747 N N . PRO A 1 108 ? -7.669 7.135 17.402 1.00 69.06 108 PRO A N 1
ATOM 748 C CA . PRO A 1 108 ? -7.117 5.828 17.015 1.00 69.06 108 PRO A CA 1
ATOM 749 C C . PRO A 1 108 ? -8.042 4.954 16.148 1.00 69.06 108 PRO A C 1
ATOM 751 O O . PRO A 1 108 ? -7.570 3.987 15.545 1.00 69.06 108 PRO A O 1
ATOM 754 N N . ARG A 1 109 ? -9.339 5.276 16.084 1.00 67.50 109 ARG A N 1
ATOM 755 C CA . ARG A 1 109 ? -10.348 4.627 15.233 1.00 67.50 109 ARG A CA 1
ATOM 756 C C . ARG A 1 109 ? -11.288 5.690 14.661 1.00 67.50 109 ARG A C 1
ATOM 758 O O . ARG A 1 109 ? -12.358 5.896 15.232 1.00 67.50 109 ARG A O 1
ATOM 765 N N . PRO A 1 110 ? -10.883 6.393 13.590 1.00 66.06 110 PRO A N 1
ATOM 766 C CA . PRO A 1 110 ? -11.743 7.380 12.958 1.00 66.06 110 PRO A CA 1
ATOM 767 C C . PRO A 1 110 ? -13.002 6.688 12.438 1.00 66.06 110 PRO A C 1
ATOM 769 O O . PRO A 1 110 ? -12.914 5.689 11.718 1.00 66.06 110 PRO A O 1
ATOM 772 N N . ASP A 1 111 ? -14.170 7.202 12.816 1.00 66.50 111 ASP A N 1
ATOM 773 C CA . ASP A 1 111 ? -15.435 6.726 12.270 1.00 66.50 111 ASP A CA 1
ATOM 774 C C . ASP A 1 111 ? -15.590 7.254 10.839 1.00 66.50 111 ASP A C 1
ATOM 776 O O . ASP A 1 111 ? -15.948 8.409 10.607 1.00 66.50 111 ASP A O 1
ATOM 780 N N . MET A 1 112 ? -15.301 6.394 9.863 1.00 65.62 112 MET A N 1
ATOM 781 C CA . MET A 1 112 ? -15.397 6.733 8.442 1.00 65.62 112 MET A CA 1
ATOM 782 C C . MET A 1 112 ? -16.857 6.916 7.979 1.00 65.62 112 MET A C 1
ATOM 784 O O . MET A 1 112 ? -17.078 7.447 6.893 1.00 65.62 112 MET A O 1
ATOM 788 N N . GLU A 1 113 ? -17.854 6.502 8.776 1.00 66.19 113 GLU A N 1
ATOM 789 C CA . GLU A 1 113 ? -19.284 6.731 8.508 1.00 66.19 113 GLU A CA 1
ATOM 790 C C . GLU A 1 113 ? -19.752 8.103 9.023 1.00 66.19 113 GLU A C 1
ATOM 792 O O . GLU A 1 113 ? -20.799 8.609 8.609 1.00 66.19 113 GLU A O 1
ATOM 797 N N . ARG A 1 114 ? -18.956 8.753 9.882 1.00 60.53 114 ARG A N 1
ATOM 798 C CA . ARG A 1 114 ? -19.211 10.096 10.414 1.00 60.53 114 ARG A CA 1
ATOM 799 C C . ARG A 1 114 ? -17.982 10.994 10.246 1.00 60.53 114 ARG A C 1
ATOM 801 O O . ARG A 1 114 ? -17.300 11.277 11.227 1.00 60.53 114 ARG A O 1
ATOM 808 N N . PRO A 1 115 ? -17.742 11.563 9.049 1.00 57.19 115 PRO A N 1
ATOM 809 C CA . PRO A 1 115 ? -16.627 12.489 8.807 1.00 57.19 115 PRO A CA 1
ATOM 810 C C . PRO A 1 115 ? -16.749 13.863 9.517 1.00 57.19 115 PRO A C 1
ATOM 812 O O . PRO A 1 115 ? -16.135 14.837 9.096 1.00 57.19 115 PRO A O 1
ATOM 815 N N . ARG A 1 116 ? -17.536 13.979 10.596 1.00 57.22 116 ARG A N 1
ATOM 816 C CA . ARG A 1 116 ? -17.655 15.173 11.452 1.00 57.22 116 ARG A CA 1
ATOM 817 C C . ARG A 1 116 ? -17.007 14.816 12.795 1.00 57.22 116 ARG A C 1
ATOM 819 O O . ARG A 1 116 ? -17.392 13.818 13.386 1.00 57.22 116 ARG A O 1
ATOM 826 N N . THR A 1 117 ? -16.032 15.545 13.323 1.00 47.66 117 THR A N 1
ATOM 827 C CA . THR A 1 117 ? -16.001 17.002 13.500 1.00 47.66 117 THR A CA 1
ATOM 828 C C . THR A 1 117 ? -14.560 17.522 13.516 1.00 47.66 117 THR A C 1
ATOM 830 O O . THR A 1 117 ? -13.791 17.164 14.407 1.00 47.66 117 THR A O 1
ATOM 833 N N . LEU A 1 118 ? -14.225 18.418 12.586 1.00 43.16 118 LEU A N 1
ATOM 834 C CA . LEU A 1 118 ? -13.259 19.481 12.868 1.00 43.16 118 LEU A CA 1
ATOM 835 C C . LEU A 1 118 ? -14.010 20.496 13.737 1.00 43.16 118 LEU A C 1
ATOM 837 O O . LEU A 1 118 ? -14.987 21.087 13.271 1.00 43.16 118 LEU A O 1
ATOM 841 N N . GLY A 1 119 ? -13.644 20.566 15.016 1.00 44.88 119 GLY A N 1
ATOM 842 C CA . GLY A 1 119 ? -13.952 21.721 15.860 1.00 44.88 119 GLY A CA 1
ATOM 843 C C . GLY A 1 119 ? -13.056 22.889 15.488 1.00 44.88 119 GLY A C 1
ATOM 844 O O . GLY A 1 119 ? -11.917 22.618 15.042 1.00 44.88 119 GLY A O 1
#

Foldseek 3Di:
DPVVVVVVVVVVLVVLLVVLLVQQLCQCVVPVPDDDDGPNVVNLVVLLVCCLAPCVVVNVVSLVSNLVSQLVSCVVVPHDNVVSNVRSVVSSCSSVVSNVVCCVVQNSRRDPVDPDDDD

pLDDT: mean 74.43, std 11.73, range [43.16, 87.38]

Sequence (119 aa):
MRGGRVIGDGARLLAVALLFGALAYLGIEGTRGEGHVPLLWLPNGLIAGWLLRDGARLAQLALVACGLASFALSLGLGDAPGVAAALMLANLAEIAGTVAVLRAGCGPRPDMERPRTLG

Solvent-accessible surface area (backbone atoms only — not comparable to full-atom values): 6520 Å² total; per-residue (Å²): 138,66,68,71,55,53,57,53,52,51,53,50,47,51,53,51,29,50,52,33,40,51,40,38,49,53,20,39,65,74,27,68,68,79,94,49,81,56,42,52,64,59,29,43,50,52,51,32,52,44,43,45,69,74,24,71,90,48,38,70,62,45,50,52,45,40,32,51,38,46,28,52,47,32,46,75,73,68,43,54,71,70,56,18,48,50,52,24,50,50,52,51,50,51,32,52,48,53,46,49,52,47,32,72,75,56,36,93,61,42,55,85,92,51,90,71,78,88,127

Radius of gyration: 15.65 Å; Cα contacts (8 Å, |Δi|>4): 92; chains: 1; bounding box: 34×45×40 Å

Nearest PDB structures (foldseek):
  9cu8-assembly1_A  TM=3.856E-01  e=1.846E+00  synthetic construct
  3vay-assembly1_B  TM=4.357E-01  e=3.073E+00  Pseudomonas syringae pv. tomato str. DC3000
  3lhp-assembly1_S  TM=3.406E-01  e=9.431E+00  synthetic construct

Mean predicted aligned error: 9.32 Å